Protein AF-A0A920LUT2-F1 (afdb_monomer)

Structure (mmCIF, N/CA/C/O backbone):
data_AF-A0A920LUT2-F1
#
_entry.id   AF-A0A920LUT2-F1
#
loop_
_atom_site.group_PDB
_atom_site.id
_atom_site.type_symbol
_atom_site.label_atom_id
_atom_site.label_alt_id
_atom_site.label_comp_id
_atom_site.label_asym_id
_atom_site.label_entity_id
_atom_site.label_seq_id
_atom_site.pdbx_PDB_ins_code
_atom_site.Cartn_x
_atom_site.Cartn_y
_atom_site.Cartn_z
_atom_site.occupancy
_atom_site.B_iso_or_equiv
_at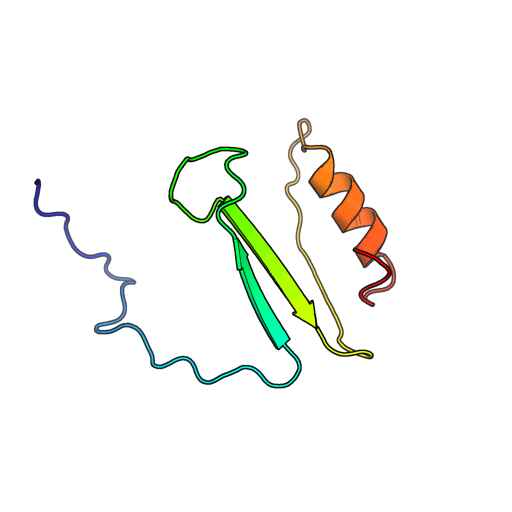om_site.auth_seq_id
_atom_site.auth_comp_id
_atom_site.auth_asym_id
_atom_site.auth_atom_id
_atom_site.pdbx_PDB_model_num
ATOM 1 N N . MET A 1 1 ? -30.028 17.274 4.975 1.00 44.44 1 MET A N 1
ATOM 2 C CA . MET A 1 1 ? -28.590 17.144 4.653 1.00 44.44 1 MET A CA 1
ATOM 3 C C . MET A 1 1 ? -28.130 18.528 4.238 1.00 44.44 1 MET A C 1
ATOM 5 O O . MET A 1 1 ? -28.796 19.105 3.393 1.00 44.44 1 MET A O 1
ATOM 9 N N . ALA A 1 2 ? -27.136 19.110 4.911 1.00 59.06 2 ALA A N 1
ATOM 10 C CA . ALA A 1 2 ? -26.690 20.469 4.603 1.00 59.06 2 ALA A CA 1
ATOM 11 C C . ALA A 1 2 ? -26.035 20.504 3.213 1.00 59.06 2 ALA A C 1
ATOM 13 O O . ALA A 1 2 ? -25.226 19.628 2.906 1.00 59.06 2 ALA A O 1
ATOM 14 N N . GLU A 1 3 ? -26.399 21.487 2.390 1.00 75.75 3 GLU A N 1
ATOM 15 C CA . GLU A 1 3 ? -25.707 21.770 1.132 1.00 75.75 3 GLU A CA 1
ATOM 16 C C . GLU A 1 3 ? -24.269 22.188 1.448 1.00 75.75 3 GLU A C 1
ATOM 18 O O . GLU A 1 3 ? -24.026 23.184 2.129 1.00 75.75 3 GLU A O 1
ATOM 23 N N . LEU A 1 4 ? -23.308 21.380 1.004 1.00 84.00 4 LEU A N 1
ATOM 24 C CA . LEU A 1 4 ? -21.886 21.674 1.136 1.00 84.00 4 LEU A CA 1
ATOM 25 C C . LEU A 1 4 ? -21.430 22.435 -0.109 1.00 84.00 4 LEU A C 1
ATOM 27 O O . LEU A 1 4 ? -21.662 21.982 -1.229 1.00 84.00 4 LEU A O 1
ATOM 31 N N . THR A 1 5 ? -20.752 23.567 0.083 1.00 88.31 5 THR A N 1
ATOM 32 C CA . THR A 1 5 ? -20.115 24.310 -1.009 1.00 88.31 5 THR A CA 1
ATOM 33 C C . THR A 1 5 ? -19.108 23.410 -1.728 1.00 88.31 5 THR A C 1
ATOM 35 O O . THR A 1 5 ? -18.203 22.855 -1.102 1.00 88.31 5 THR A O 1
ATOM 38 N N . LEU A 1 6 ? -19.267 23.259 -3.044 1.00 87.75 6 LEU A N 1
ATOM 39 C CA . LEU A 1 6 ? -18.357 22.484 -3.888 1.00 87.75 6 LEU A CA 1
ATOM 40 C C . LEU A 1 6 ? -16.940 23.079 -3.836 1.00 87.75 6 LEU A C 1
ATOM 42 O O . LEU A 1 6 ? -16.762 24.295 -3.906 1.00 87.75 6 LEU A O 1
ATOM 46 N N . SER A 1 7 ? -15.928 22.217 -3.695 1.00 90.56 7 SER A N 1
ATOM 47 C CA . SER A 1 7 ? -14.525 22.644 -3.656 1.00 90.56 7 SER A CA 1
ATOM 48 C C . SER A 1 7 ? -14.131 23.328 -4.971 1.00 90.56 7 SER A C 1
ATOM 50 O O . SER A 1 7 ? -14.448 22.792 -6.033 1.00 90.56 7 SER A O 1
ATOM 52 N N . PRO A 1 8 ? -13.359 24.430 -4.941 1.00 91.75 8 PRO A N 1
ATOM 53 C CA . PRO A 1 8 ? -12.825 25.046 -6.157 1.00 91.75 8 PRO A CA 1
ATOM 54 C C . PRO A 1 8 ? -11.821 24.145 -6.899 1.00 91.75 8 PRO A C 1
ATOM 56 O O . PRO A 1 8 ? -11.486 24.419 -8.045 1.00 91.75 8 PRO A O 1
ATOM 59 N N . LEU A 1 9 ? -11.332 23.077 -6.253 1.00 90.75 9 LEU A N 1
ATOM 60 C CA . LEU A 1 9 ? -10.466 22.060 -6.859 1.00 90.75 9 LEU A CA 1
ATOM 61 C C . LEU A 1 9 ? -1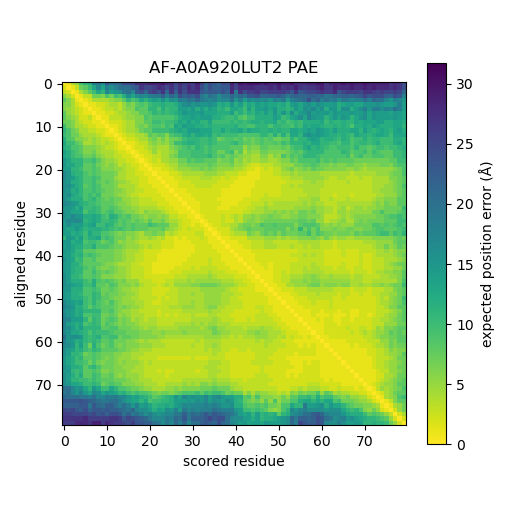1.250 20.858 -7.404 1.00 90.75 9 LEU A C 1
ATOM 63 O O . LEU A 1 9 ? -10.645 19.940 -7.957 1.00 90.75 9 LEU A O 1
ATOM 67 N N . ALA A 1 10 ? -12.571 20.811 -7.202 1.00 90.56 10 ALA A N 1
ATOM 68 C CA . ALA A 1 10 ? -13.377 19.715 -7.710 1.00 90.56 10 ALA A CA 1
ATOM 69 C C . ALA A 1 10 ? -13.473 19.819 -9.241 1.00 90.56 10 ALA A C 1
ATOM 71 O O . ALA A 1 10 ? -13.867 20.868 -9.756 1.00 90.56 10 ALA A O 1
ATOM 72 N N . PRO A 1 11 ? -13.134 18.755 -9.987 1.00 88.62 11 PRO A N 1
ATOM 73 C CA . PRO A 1 11 ? -13.395 18.730 -11.417 1.00 88.62 11 PRO A CA 1
ATOM 74 C C . PRO A 1 11 ? -14.911 18.764 -11.669 1.00 88.62 11 PRO A C 1
ATOM 76 O O . PRO A 1 11 ? -15.692 18.265 -10.858 1.00 88.62 11 PRO A O 1
ATOM 79 N N . ALA A 1 12 ? -15.329 19.326 -12.808 1.00 88.50 12 ALA A N 1
ATOM 80 C CA . ALA A 1 12 ? -16.748 19.439 -13.174 1.00 88.50 12 ALA A CA 1
ATOM 81 C C . ALA A 1 12 ? -17.460 18.075 -13.253 1.00 88.50 12 ALA A C 1
ATOM 83 O O . ALA A 1 12 ? -18.657 17.977 -13.000 1.00 88.50 12 ALA A O 1
ATOM 84 N N . GLN A 1 13 ? -16.707 17.025 -13.580 1.00 88.75 13 GLN A N 1
ATOM 85 C CA . GLN A 1 13 ? -17.146 15.638 -13.546 1.00 88.75 13 GLN A CA 1
ATOM 86 C C . GLN A 1 13 ? -15.974 14.737 -13.164 1.00 88.75 13 GLN A C 1
ATOM 88 O O . GLN A 1 13 ? -14.810 15.092 -13.372 1.00 88.75 13 GLN A O 1
ATOM 93 N N . PHE A 1 14 ? -16.278 13.563 -12.616 1.00 85.94 14 PHE A N 1
ATOM 94 C CA . PHE A 1 14 ? -15.254 12.549 -12.398 1.00 85.94 14 PHE A CA 1
ATOM 95 C C . PHE A 1 14 ? -14.795 12.008 -13.762 1.00 85.94 14 PHE A C 1
ATOM 97 O O . PHE A 1 14 ? -15.648 11.731 -14.605 1.00 85.94 14 PHE A O 1
ATOM 104 N N . PRO A 1 15 ? -13.483 11.902 -14.024 1.00 88.44 15 PRO A N 1
ATOM 105 C CA . PRO A 1 15 ? -13.001 11.410 -15.307 1.00 88.44 15 PRO A CA 1
ATOM 106 C C . PRO A 1 15 ? -13.306 9.918 -15.478 1.00 88.44 15 PRO A C 1
ATOM 108 O O . PRO A 1 15 ? -13.276 9.158 -14.508 1.00 88.44 15 PRO A O 1
ATOM 111 N N . ASP A 1 16 ? -13.516 9.491 -16.722 1.00 88.75 16 ASP A N 1
ATOM 112 C CA . ASP A 1 16 ? -13.501 8.071 -17.066 1.00 88.75 16 ASP A CA 1
ATOM 113 C C . ASP A 1 16 ? -12.078 7.534 -16.886 1.00 88.75 16 ASP A C 1
ATOM 115 O O . ASP A 1 16 ? -11.138 7.964 -17.560 1.00 88.75 16 ASP A O 1
ATOM 119 N N . LEU A 1 17 ? -11.906 6.610 -15.943 1.00 86.00 17 LEU A N 1
ATOM 120 C CA . LEU A 1 17 ? -10.619 5.986 -15.654 1.00 86.00 17 LEU A CA 1
ATOM 121 C C . LEU A 1 17 ? -10.530 4.653 -16.408 1.00 86.00 17 LEU A C 1
ATOM 123 O O . LEU A 1 17 ? -11.193 3.692 -16.004 1.00 86.00 17 LEU A O 1
ATOM 127 N N . PRO A 1 18 ? -9.742 4.557 -17.496 1.00 87.94 18 PRO A N 1
ATOM 128 C CA . PRO A 1 18 ? -9.562 3.289 -18.185 1.00 87.94 18 PRO A CA 1
ATOM 129 C C . PRO A 1 18 ? -8.826 2.285 -17.280 1.00 87.94 18 PRO A C 1
ATOM 131 O O . PRO A 1 18 ? -8.074 2.691 -16.386 1.00 87.94 18 PRO A O 1
ATOM 134 N N . PRO A 1 19 ? -8.985 0.971 -17.519 1.00 87.06 19 PRO A N 1
ATOM 135 C CA . PRO A 1 19 ? -8.183 -0.037 -16.841 1.00 87.06 19 PRO A CA 1
ATOM 136 C C . PRO A 1 19 ? -6.684 0.236 -17.009 1.00 87.06 19 PRO A C 1
ATOM 138 O O . PRO A 1 19 ? -6.202 0.482 -18.116 1.00 87.06 19 PRO A O 1
ATOM 141 N N . LEU A 1 20 ? -5.942 0.167 -15.905 1.00 89.00 20 LEU A N 1
ATOM 142 C CA . LEU A 1 20 ? -4.489 0.297 -15.911 1.00 89.00 20 LEU A CA 1
ATOM 143 C C . LEU A 1 20 ? -3.869 -1.057 -16.263 1.00 89.00 20 LEU A C 1
ATOM 145 O O . LEU A 1 20 ? -4.029 -2.030 -15.525 1.00 89.00 20 LEU A O 1
ATOM 149 N N . ALA A 1 21 ? -3.163 -1.121 -17.392 1.00 90.88 21 ALA A N 1
ATOM 150 C CA . ALA A 1 21 ? -2.456 -2.330 -17.799 1.00 90.88 21 ALA A CA 1
ATOM 151 C C . ALA A 1 21 ? -1.456 -2.763 -16.713 1.00 90.88 21 ALA A C 1
ATOM 153 O O . ALA A 1 21 ? -0.730 -1.938 -16.161 1.00 90.88 21 ALA A O 1
ATOM 154 N N . GLY A 1 22 ? -1.446 -4.059 -16.404 1.00 91.19 22 GLY A N 1
ATOM 155 C CA . GLY A 1 22 ? -0.578 -4.646 -15.385 1.00 91.19 22 GLY A CA 1
ATOM 156 C C . GLY A 1 22 ? -0.979 -4.380 -13.935 1.00 91.19 22 GLY A C 1
ATOM 157 O O . GLY A 1 22 ? -0.237 -4.759 -13.035 1.00 91.19 22 GLY A O 1
ATOM 158 N N . ILE A 1 23 ? -2.143 -3.763 -13.688 1.00 93.06 23 ILE A N 1
ATOM 159 C CA . ILE A 1 23 ? -2.702 -3.575 -12.345 1.00 93.06 23 ILE A CA 1
ATOM 160 C C . ILE A 1 23 ? -4.041 -4.304 -12.228 1.00 93.06 23 ILE A C 1
ATOM 162 O O . ILE A 1 23 ? -4.943 -4.130 -13.046 1.00 93.06 23 ILE A O 1
ATOM 166 N N . LYS A 1 24 ? -4.202 -5.088 -11.160 1.00 93.69 24 LYS A N 1
ATOM 167 C CA . LYS A 1 24 ? -5.473 -5.713 -10.772 1.00 93.69 24 LYS A CA 1
ATOM 168 C C . LYS A 1 24 ? -5.906 -5.174 -9.419 1.00 93.69 24 LYS A C 1
ATOM 170 O O . LYS A 1 24 ? -5.116 -5.136 -8.478 1.00 93.69 24 LYS A O 1
ATOM 175 N N . LEU A 1 25 ? -7.170 -4.778 -9.330 1.00 93.81 25 LEU A N 1
ATOM 176 C CA . LEU A 1 25 ? -7.780 -4.225 -8.126 1.00 93.81 25 LEU A CA 1
ATOM 177 C C . LEU A 1 25 ? -8.862 -5.176 -7.623 1.00 93.81 25 LEU A C 1
ATOM 179 O O . LEU A 1 25 ? -9.657 -5.679 -8.416 1.00 93.81 25 LEU A O 1
ATOM 183 N N . ALA A 1 26 ? -8.904 -5.404 -6.314 1.00 95.25 26 ALA A N 1
ATOM 184 C CA . ALA A 1 26 ? -9.953 -6.188 -5.676 1.00 95.25 26 ALA A CA 1
ATOM 185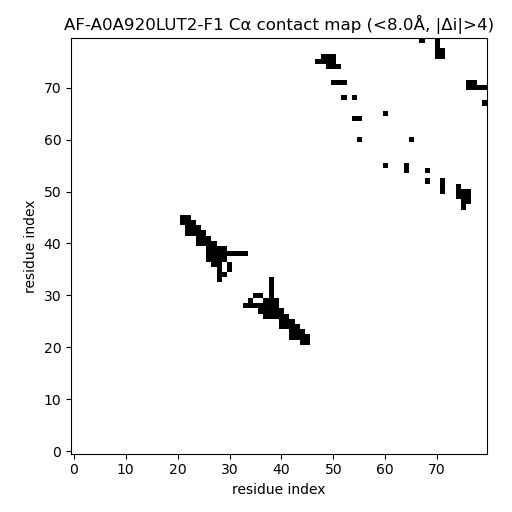 C C . ALA A 1 26 ? -10.341 -5.573 -4.330 1.00 95.25 26 ALA A C 1
ATOM 187 O O . ALA A 1 26 ? -9.490 -5.075 -3.592 1.00 95.25 26 ALA A O 1
ATOM 188 N N . THR A 1 27 ? -11.624 -5.640 -3.996 1.00 96.69 27 THR A N 1
ATOM 189 C CA . THR A 1 27 ? -12.156 -5.259 -2.686 1.00 96.69 27 THR A CA 1
ATOM 190 C C . THR A 1 27 ? -12.932 -6.419 -2.079 1.00 96.69 27 THR A C 1
ATOM 192 O O . THR A 1 27 ? -13.393 -7.314 -2.789 1.00 96.69 27 THR A O 1
ATOM 195 N N . ALA A 1 28 ? -13.039 -6.432 -0.752 1.00 96.38 28 ALA A N 1
ATOM 196 C CA . ALA A 1 28 ? -13.842 -7.418 -0.045 1.00 96.38 28 ALA A CA 1
ATOM 197 C C . ALA A 1 28 ? -14.443 -6.842 1.241 1.00 96.38 28 ALA A C 1
ATOM 199 O O . ALA A 1 28 ? -13.783 -6.112 1.987 1.00 96.38 28 ALA A O 1
ATOM 200 N N . ALA A 1 29 ? -15.682 -7.237 1.533 1.00 97.38 29 ALA A N 1
ATOM 201 C CA . ALA A 1 29 ? -16.338 -7.026 2.817 1.00 97.38 29 ALA A CA 1
ATOM 202 C C . ALA A 1 29 ? -15.961 -8.160 3.785 1.00 97.38 29 ALA A C 1
ATOM 204 O O . ALA A 1 29 ? -16.660 -9.167 3.896 1.00 97.38 29 ALA A O 1
ATOM 205 N N . THR A 1 30 ? -14.836 -8.005 4.484 1.00 96.44 30 THR A N 1
ATOM 206 C CA . THR A 1 30 ? -14.304 -9.018 5.413 1.00 96.44 30 THR A CA 1
ATOM 207 C C . THR A 1 30 ? -15.021 -9.014 6.761 1.00 96.44 30 THR A C 1
ATOM 209 O O . THR A 1 30 ? -15.021 -10.012 7.482 1.00 96.44 30 THR A O 1
ATOM 212 N N . GLY A 1 31 ? -15.663 -7.898 7.118 1.00 95.06 31 GLY A N 1
ATOM 213 C CA . GLY A 1 31 ? -16.324 -7.752 8.408 1.00 95.06 31 GLY A CA 1
ATOM 214 C C . GLY A 1 31 ? -15.366 -7.464 9.561 1.00 95.06 31 GLY A C 1
ATOM 215 O O . GLY A 1 31 ? -15.806 -7.584 10.708 1.00 95.06 31 GLY A O 1
ATOM 216 N N . LEU A 1 32 ? -14.109 -7.108 9.263 1.00 94.62 32 LEU A N 1
ATOM 217 C CA . LEU A 1 32 ? -13.084 -6.697 10.224 1.00 94.62 32 LEU A CA 1
ATOM 218 C C . LEU A 1 32 ? -13.450 -5.365 10.878 1.00 94.62 32 LEU A C 1
ATOM 220 O O . LEU A 1 32 ? -13.300 -5.206 12.088 1.00 94.62 32 LEU A O 1
ATOM 224 N N . LYS A 1 33 ? -13.938 -4.411 10.077 1.00 92.25 33 LYS A N 1
ATOM 225 C CA . LYS A 1 33 ? -14.356 -3.093 10.569 1.00 92.25 33 LYS A CA 1
ATOM 226 C C . LYS A 1 33 ? -15.849 -2.849 10.391 1.00 92.25 33 LYS A C 1
ATOM 228 O O . LYS A 1 33 ? -16.479 -2.308 11.297 1.00 92.25 33 LYS A O 1
ATOM 233 N N . TYR A 1 34 ? -16.418 -3.228 9.246 1.00 94.25 34 TYR A N 1
ATOM 234 C CA . TYR A 1 34 ? -17.810 -2.924 8.901 1.00 94.25 34 TYR 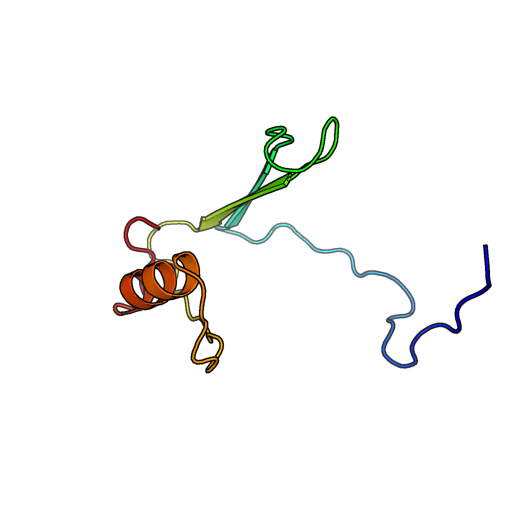A CA 1
ATOM 235 C C . TYR A 1 34 ? -18.538 -4.154 8.359 1.00 94.25 34 TYR A C 1
ATOM 237 O O . TYR A 1 34 ? -17.971 -4.944 7.614 1.00 94.25 34 TYR A O 1
ATOM 245 N N . LYS A 1 35 ? -19.823 -4.313 8.697 1.00 93.56 35 LYS A N 1
ATOM 246 C CA . LYS A 1 35 ? -20.675 -5.366 8.124 1.00 93.56 35 LYS A CA 1
ATOM 247 C C . LYS A 1 35 ? -21.366 -4.850 6.863 1.00 93.56 35 LYS A C 1
ATOM 249 O O . LYS A 1 35 ? -21.907 -3.750 6.874 1.00 93.56 35 LYS A O 1
ATOM 254 N N . GLY A 1 36 ? -21.343 -5.647 5.794 1.00 93.06 36 GLY A N 1
ATOM 255 C CA . GLY A 1 36 ? -22.004 -5.314 4.525 1.00 93.06 36 GLY A CA 1
ATOM 256 C C . GLY A 1 36 ? -21.343 -4.182 3.729 1.00 93.06 36 GLY A C 1
ATOM 257 O O . GLY A 1 36 ? -21.976 -3.623 2.840 1.00 93.06 36 GLY A O 1
ATOM 258 N N . ARG A 1 37 ? -20.092 -3.826 4.049 1.00 96.56 37 ARG A N 1
ATOM 259 C CA . ARG A 1 37 ? -19.307 -2.816 3.334 1.00 96.56 37 ARG A CA 1
ATOM 260 C C . ARG A 1 37 ? -17.879 -3.309 3.150 1.00 96.56 37 ARG A C 1
ATOM 262 O O . ARG A 1 37 ? -17.299 -3.828 4.101 1.00 96.56 37 ARG A O 1
ATOM 269 N N . ASP A 1 38 ? -17.323 -3.073 1.966 1.00 96.94 38 ASP A N 1
ATOM 270 C CA . ASP A 1 38 ? -15.916 -3.344 1.682 1.00 96.94 38 ASP A CA 1
ATOM 271 C C . ASP A 1 38 ? -15.005 -2.624 2.680 1.00 96.94 38 ASP A C 1
ATOM 273 O O . ASP A 1 38 ? -15.092 -1.406 2.884 1.00 96.94 38 ASP A O 1
ATOM 277 N N . ASP A 1 39 ? -14.147 -3.406 3.326 1.00 96.00 39 ASP A N 1
ATOM 278 C CA . ASP A 1 39 ? -13.209 -2.956 4.353 1.00 96.00 39 ASP A CA 1
ATOM 279 C C . ASP A 1 39 ? -11.782 -3.479 4.135 1.00 96.00 39 ASP A C 1
ATOM 281 O O . ASP A 1 39 ? -10.872 -3.083 4.864 1.00 96.00 39 ASP A O 1
ATOM 285 N N . LEU A 1 40 ? -11.577 -4.286 3.091 1.00 95.69 40 LEU A N 1
ATOM 286 C CA . LEU A 1 40 ? -10.275 -4.683 2.575 1.00 95.69 40 LEU A CA 1
ATOM 287 C C . LEU A 1 40 ? -10.140 -4.272 1.108 1.00 95.69 40 LEU A C 1
ATOM 289 O O . LEU A 1 40 ? -11.067 -4.432 0.313 1.00 95.69 40 LEU A O 1
ATOM 293 N N . PHE A 1 41 ? -8.956 -3.780 0.755 1.00 96.00 41 PHE A N 1
ATOM 294 C CA . PHE A 1 41 ? -8.571 -3.434 -0.606 1.00 96.00 41 PHE A CA 1
ATOM 295 C C . PHE A 1 41 ? -7.210 -4.050 -0.925 1.00 96.00 41 PHE A C 1
ATOM 297 O O . PHE A 1 41 ? -6.281 -3.942 -0.123 1.00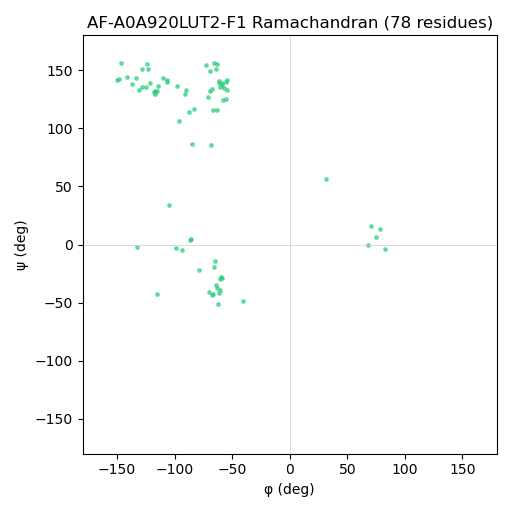 96.00 41 PHE A O 1
ATOM 304 N N . LEU A 1 42 ? -7.109 -4.686 -2.089 1.00 95.38 42 LEU A N 1
ATOM 305 C CA . LEU A 1 42 ? -5.902 -5.318 -2.599 1.00 95.38 42 LEU A CA 1
ATOM 306 C C . LEU A 1 42 ? -5.566 -4.760 -3.983 1.00 95.38 42 LEU A C 1
ATOM 308 O O . LEU A 1 42 ? -6.429 -4.661 -4.860 1.00 95.38 42 LEU A O 1
ATOM 312 N N . ILE A 1 43 ? -4.285 -4.455 -4.171 1.00 93.81 43 ILE A N 1
ATOM 313 C CA . ILE A 1 43 ? -3.691 -4.101 -5.457 1.00 93.81 43 ILE A CA 1
ATOM 314 C C . ILE A 1 43 ? -2.654 -5.165 -5.785 1.00 93.81 43 ILE A C 1
ATOM 316 O O . ILE A 1 43 ? -1.785 -5.449 -4.965 1.00 93.81 43 ILE A O 1
ATOM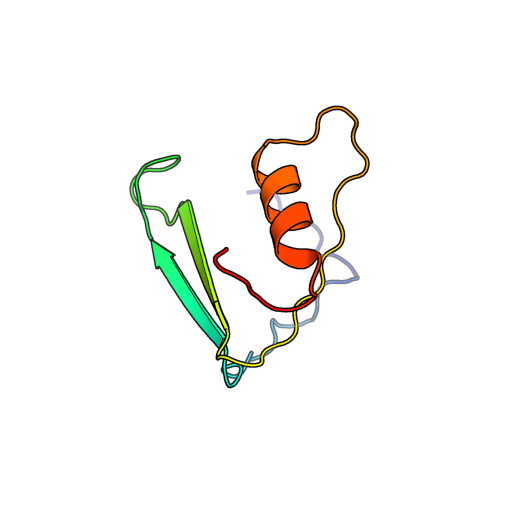 320 N N . MET A 1 44 ? -2.724 -5.719 -6.989 1.00 93.38 44 MET A N 1
ATOM 321 C CA . MET A 1 44 ? -1.672 -6.563 -7.545 1.00 93.38 44 MET A CA 1
ATOM 322 C C . MET A 1 44 ? -1.083 -5.866 -8.763 1.00 93.38 44 MET A C 1
ATOM 324 O O . MET A 1 44 ? -1.831 -5.394 -9.620 1.00 93.38 44 MET A O 1
ATOM 328 N N . ALA A 1 45 ? 0.242 -5.810 -8.821 1.00 92.12 45 ALA A N 1
ATOM 329 C CA . ALA A 1 45 ? 0.988 -5.330 -9.972 1.00 92.12 45 ALA A CA 1
ATOM 330 C C . ALA A 1 45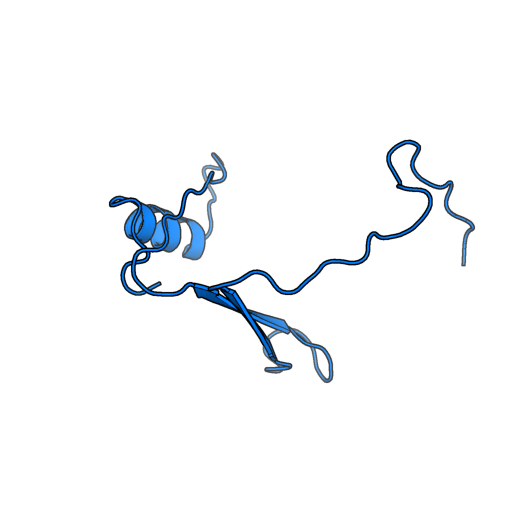 ? 1.707 -6.509 -10.634 1.00 92.12 45 ALA A C 1
ATOM 332 O O . ALA A 1 45 ? 2.176 -7.411 -9.936 1.00 92.12 45 ALA A O 1
ATOM 333 N N . ASP A 1 46 ? 1.784 -6.504 -11.961 1.00 92.62 46 ASP A N 1
ATOM 334 C CA . ASP A 1 46 ? 2.489 -7.537 -12.716 1.00 92.62 46 ASP A CA 1
ATOM 335 C C . ASP A 1 46 ? 3.992 -7.545 -12.386 1.00 92.62 46 ASP A C 1
ATOM 337 O O . ASP A 1 46 ? 4.577 -6.542 -11.956 1.00 92.62 46 ASP A O 1
ATOM 341 N N . GLU A 1 47 ? 4.631 -8.696 -12.592 1.00 88.94 47 GLU A N 1
ATOM 342 C CA . GLU A 1 47 ? 6.067 -8.867 -12.374 1.00 88.94 47 GLU A CA 1
ATOM 343 C C . GLU A 1 47 ? 6.891 -7.835 -13.166 1.00 88.94 47 GLU A C 1
ATOM 345 O O . GLU A 1 47 ? 6.561 -7.474 -14.294 1.00 88.94 47 GLU A O 1
ATOM 350 N N . GLY A 1 48 ? 7.968 -7.328 -12.557 1.00 87.56 48 GLY A N 1
ATOM 351 C CA . GLY A 1 48 ? 8.802 -6.272 -13.142 1.00 87.56 48 GLY A CA 1
ATOM 352 C C . GLY A 1 48 ? 8.269 -4.848 -12.938 1.00 87.56 48 GLY A C 1
ATOM 353 O O . GLY A 1 48 ? 8.962 -3.889 -13.278 1.00 87.56 48 GLY A O 1
ATOM 354 N N . SER A 1 49 ? 7.086 -4.682 -12.335 1.00 89.31 49 SER A N 1
ATOM 355 C CA . SER A 1 49 ? 6.578 -3.363 -11.941 1.00 89.31 49 SER A CA 1
ATOM 356 C C . SER A 1 49 ? 7.503 -2.683 -10.928 1.00 89.31 49 SER A C 1
ATOM 358 O O . SER A 1 49 ? 8.021 -3.314 -10.008 1.00 89.31 49 SER A O 1
ATOM 360 N N . SER A 1 50 ? 7.686 -1.370 -11.071 1.00 89.88 50 SER A N 1
ATOM 361 C CA . SER A 1 50 ? 8.428 -0.545 -10.110 1.00 89.88 50 SER A CA 1
ATOM 362 C C . SER A 1 50 ? 7.468 0.159 -9.158 1.00 89.88 50 SER A C 1
ATOM 364 O O . SER A 1 50 ? 6.456 0.708 -9.596 1.00 89.88 50 SER A O 1
ATOM 366 N N . VAL A 1 51 ? 7.790 0.177 -7.862 1.00 89.88 51 VAL A N 1
ATOM 367 C CA . VAL A 1 51 ? 6.941 0.799 -6.834 1.00 89.88 51 VAL A CA 1
ATOM 368 C C . VAL A 1 51 ? 7.757 1.765 -5.982 1.00 89.88 51 VAL A C 1
ATOM 370 O O . VAL A 1 51 ? 8.857 1.453 -5.532 1.00 89.88 51 VAL A O 1
ATOM 373 N N . ALA A 1 52 ? 7.189 2.941 -5.718 1.00 91.75 52 ALA A N 1
ATOM 374 C CA . ALA A 1 52 ? 7.735 3.935 -4.801 1.00 91.75 52 ALA A CA 1
ATOM 375 C C . ALA A 1 52 ? 6.666 4.363 -3.788 1.00 91.75 52 ALA A C 1
ATOM 377 O O . ALA A 1 52 ? 5.472 4.352 -4.085 1.00 91.75 52 ALA A O 1
ATOM 378 N N . GLY A 1 53 ? 7.093 4.758 -2.589 1.00 91.12 53 GLY A N 1
ATOM 379 C CA . GLY A 1 53 ? 6.190 5.169 -1.519 1.00 91.12 53 GLY A CA 1
ATOM 380 C C . GLY A 1 53 ? 6.819 6.206 -0.599 1.00 91.12 53 GLY A C 1
ATOM 381 O O . GLY A 1 53 ? 8.001 6.130 -0.265 1.00 91.12 53 GLY A O 1
ATOM 382 N N . VAL A 1 54 ? 6.010 7.173 -0.168 1.00 95.88 54 VAL A N 1
ATOM 383 C CA . VAL A 1 54 ? 6.354 8.121 0.897 1.00 95.88 54 VAL A CA 1
ATOM 384 C C . VAL A 1 54 ? 5.577 7.756 2.156 1.00 95.88 54 VAL A C 1
ATOM 386 O O . VAL A 1 54 ? 4.409 7.382 2.099 1.00 95.88 54 VAL A O 1
ATOM 389 N N . PHE A 1 55 ? 6.229 7.851 3.311 1.00 96.19 55 PHE A N 1
ATOM 390 C CA . PHE A 1 55 ? 5.679 7.379 4.580 1.00 96.19 55 PHE A CA 1
ATOM 391 C C . PHE A 1 55 ? 5.640 8.501 5.615 1.00 96.19 55 PHE A C 1
ATOM 393 O O . PHE A 1 55 ? 6.496 9.385 5.615 1.00 96.19 55 PHE A O 1
ATOM 400 N N . THR A 1 56 ? 4.685 8.429 6.546 1.00 96.81 56 THR A N 1
ATOM 401 C CA . THR A 1 56 ? 4.557 9.402 7.645 1.00 96.81 56 THR A CA 1
ATOM 402 C C . THR A 1 56 ? 5.841 9.527 8.470 1.00 96.81 56 THR A C 1
ATOM 404 O O . THR A 1 56 ? 6.473 8.526 8.793 1.00 96.81 56 THR A O 1
ATOM 407 N N . LYS A 1 57 ? 6.216 10.747 8.868 1.00 96.81 57 LYS A N 1
ATOM 408 C CA . LYS A 1 57 ? 7.355 10.996 9.773 1.00 96.81 57 LYS A CA 1
ATOM 409 C C . LYS A 1 57 ? 6.979 10.921 11.261 1.00 96.81 57 LYS A C 1
ATOM 411 O O . LYS A 1 57 ? 7.818 11.218 12.104 1.00 96.81 57 LYS A O 1
ATOM 416 N N . SER A 1 58 ? 5.732 10.565 11.589 1.00 97.56 58 SER A N 1
ATOM 417 C CA . SER A 1 58 ? 5.274 10.479 12.980 1.00 97.56 58 SER A CA 1
ATOM 418 C C . SER A 1 58 ? 6.110 9.490 13.796 1.00 97.56 58 SER A C 1
ATOM 420 O O . SER A 1 58 ? 6.392 8.382 13.335 1.00 97.56 58 SER A O 1
ATOM 422 N N . ALA A 1 59 ? 6.428 9.864 15.037 1.00 96.50 59 ALA A N 1
ATOM 423 C CA . ALA A 1 59 ? 7.060 8.979 16.014 1.00 96.50 59 ALA A CA 1
ATOM 424 C C . ALA A 1 59 ? 6.148 7.811 16.441 1.00 96.50 59 ALA A C 1
ATOM 426 O O . ALA A 1 59 ? 6.635 6.798 16.929 1.00 96.50 59 ALA A O 1
ATOM 427 N N . THR A 1 60 ? 4.834 7.927 16.224 1.00 97.31 60 THR A N 1
ATOM 428 C CA . THR A 1 60 ? 3.819 6.913 16.557 1.00 97.31 60 THR A CA 1
ATOM 429 C C . THR A 1 60 ? 3.317 6.158 15.320 1.00 97.31 60 THR A C 1
ATOM 431 O O . THR A 1 60 ? 2.137 5.824 15.214 1.00 97.31 60 THR A O 1
ATOM 434 N N . ALA A 1 61 ? 4.189 5.926 14.332 1.00 97.69 61 ALA A N 1
ATOM 435 C CA . ALA A 1 61 ? 3.829 5.188 13.123 1.00 97.69 61 ALA A CA 1
ATOM 436 C C . ALA A 1 61 ? 3.329 3.767 13.448 1.00 97.69 61 ALA A C 1
ATOM 438 O O . ALA A 1 61 ? 3.900 3.059 14.274 1.00 97.69 61 ALA A O 1
ATOM 439 N N . ALA A 1 62 ? 2.257 3.345 12.779 1.00 97.25 62 ALA A N 1
ATOM 440 C CA . ALA A 1 62 ? 1.688 2.019 12.976 1.00 97.25 62 ALA A CA 1
ATOM 441 C C . ALA A 1 62 ? 2.569 0.923 12.349 1.00 97.25 62 ALA A C 1
ATOM 443 O O . ALA A 1 62 ? 3.251 1.159 11.349 1.00 97.25 62 ALA A O 1
ATOM 444 N N . ALA A 1 63 ? 2.471 -0.304 12.873 1.00 96.50 63 ALA A N 1
ATOM 445 C CA . ALA A 1 63 ? 3.151 -1.500 12.360 1.00 96.50 63 ALA A CA 1
ATOM 446 C C . ALA A 1 63 ? 3.189 -1.636 10.815 1.00 96.50 63 ALA A C 1
ATOM 448 O O . ALA A 1 63 ? 4.287 -1.827 10.285 1.00 96.50 63 ALA A O 1
ATOM 449 N N . PRO A 1 64 ? 2.079 -1.472 10.056 1.00 94.44 64 PRO A N 1
ATOM 450 C CA . PRO A 1 64 ? 2.108 -1.617 8.595 1.00 94.44 64 PRO A CA 1
ATOM 451 C C . PRO A 1 64 ? 3.043 -0.625 7.892 1.00 94.44 64 PRO A C 1
ATOM 453 O O . PRO A 1 64 ? 3.641 -0.966 6.878 1.00 94.44 64 PRO A O 1
ATOM 456 N N . VAL A 1 65 ? 3.258 0.571 8.451 1.00 96.25 65 VAL A N 1
ATOM 457 C CA . VAL A 1 65 ? 4.201 1.547 7.880 1.00 96.25 65 VAL A CA 1
ATOM 458 C C . VAL A 1 65 ? 5.631 0.997 7.900 1.00 96.25 65 VAL A C 1
ATOM 460 O O . VAL A 1 65 ? 6.403 1.228 6.969 1.00 96.25 65 VAL A O 1
ATOM 463 N N . HIS A 1 66 ? 5.999 0.259 8.948 1.00 94.44 66 HIS A N 1
ATOM 464 C CA . HIS A 1 66 ? 7.319 -0.359 9.054 1.00 94.44 66 HIS A CA 1
ATOM 465 C C . HIS A 1 66 ? 7.493 -1.502 8.051 1.00 94.44 66 HIS A C 1
ATOM 467 O O . HIS A 1 66 ? 8.545 -1.585 7.417 1.00 94.44 66 HIS A O 1
ATOM 473 N N . VAL A 1 67 ? 6.454 -2.322 7.862 1.00 94.12 67 VAL A N 1
ATOM 474 C CA . VAL A 1 67 ? 6.450 -3.414 6.875 1.00 94.12 67 VAL A CA 1
ATOM 475 C C . VAL A 1 67 ? 6.611 -2.857 5.461 1.00 94.12 67 VAL A C 1
ATOM 477 O O . VAL A 1 67 ? 7.543 -3.242 4.759 1.00 94.12 67 VAL A O 1
ATOM 480 N N . SER A 1 68 ? 5.800 -1.869 5.070 1.00 93.19 68 SER A N 1
ATOM 481 C CA . SER A 1 68 ? 5.882 -1.265 3.734 1.00 93.19 68 SER A CA 1
ATOM 482 C C . SER A 1 68 ? 7.237 -0.608 3.455 1.00 93.19 68 SER A C 1
ATOM 484 O O . SER A 1 68 ? 7.776 -0.744 2.360 1.00 93.19 68 SER A O 1
ATOM 486 N N . ARG A 1 69 ? 7.840 0.070 4.443 1.00 93.12 69 ARG A N 1
ATOM 487 C CA . ARG A 1 69 ? 9.201 0.618 4.298 1.00 93.12 69 ARG A CA 1
ATOM 488 C C . ARG A 1 69 ? 10.240 -0.463 4.044 1.00 93.12 69 ARG A C 1
ATOM 490 O O . ARG A 1 69 ? 11.158 -0.237 3.264 1.00 93.12 69 ARG A O 1
ATOM 497 N N . ALA A 1 70 ? 10.138 -1.593 4.742 1.00 91.69 70 ALA A N 1
ATOM 498 C CA . ALA A 1 70 ? 11.067 -2.701 4.574 1.00 91.69 70 ALA A CA 1
ATOM 499 C C . ALA A 1 70 ? 10.916 -3.346 3.189 1.00 91.69 70 ALA A C 1
ATOM 501 O O . ALA A 1 70 ? 11.929 -3.576 2.532 1.00 91.69 70 ALA A O 1
ATOM 502 N N . GLY A 1 71 ? 9.675 -3.553 2.739 1.00 88.62 71 GLY A N 1
ATOM 503 C CA . GLY A 1 7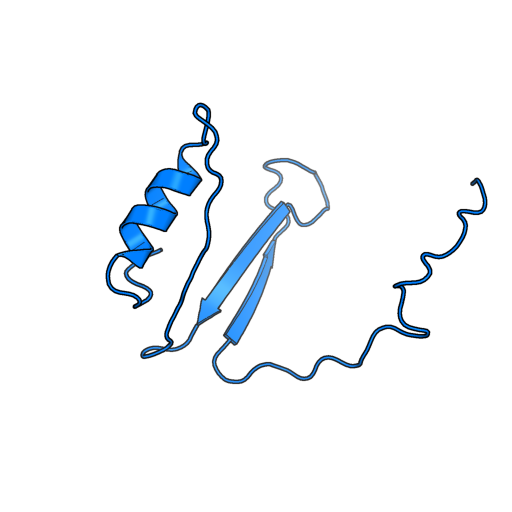1 ? 9.362 -4.127 1.429 1.00 88.62 71 GLY A CA 1
ATOM 504 C C . GLY A 1 71 ? 9.814 -3.268 0.247 1.00 88.62 71 GLY A C 1
ATOM 505 O O . GLY A 1 71 ? 10.282 -3.800 -0.750 1.00 88.62 71 GLY A O 1
ATOM 506 N N . LEU A 1 72 ? 9.771 -1.936 0.370 1.00 89.06 72 LEU A N 1
ATOM 507 C CA . LEU A 1 72 ? 10.175 -1.025 -0.711 1.00 89.06 72 LEU A CA 1
ATOM 508 C C . LEU A 1 72 ? 11.679 -0.707 -0.767 1.00 89.06 72 LEU A C 1
ATOM 510 O O . LEU A 1 72 ? 12.090 0.100 -1.599 1.00 89.06 72 LEU A O 1
ATOM 514 N N . LYS A 1 73 ? 12.529 -1.324 0.068 1.00 82.81 73 LYS A N 1
ATOM 515 C CA . LYS A 1 73 ? 13.981 -1.041 0.063 1.00 82.81 73 LYS A CA 1
ATOM 516 C C . LYS A 1 73 ? 14.662 -1.328 -1.278 1.00 82.81 73 LYS A C 1
ATOM 518 O O . LYS A 1 73 ? 15.670 -0.698 -1.577 1.00 82.81 73 LYS A O 1
ATOM 523 N N . THR A 1 74 ? 14.137 -2.266 -2.063 1.00 77.50 74 THR A N 1
ATOM 524 C CA . THR A 1 74 ? 14.689 -2.654 -3.372 1.00 77.50 74 THR A CA 1
ATOM 525 C C . THR A 1 74 ? 13.960 -2.002 -4.551 1.00 77.50 74 THR A C 1
ATOM 527 O O . THR A 1 74 ? 14.351 -2.228 -5.690 1.00 77.50 74 THR A O 1
ATOM 530 N N . GLY A 1 75 ? 12.899 -1.217 -4.310 1.00 67.25 75 GLY A N 1
ATOM 531 C CA . GLY A 1 75 ? 12.065 -0.609 -5.362 1.00 67.25 75 GLY A CA 1
ATOM 532 C C . GLY A 1 75 ? 11.236 -1.604 -6.189 1.00 67.25 75 GLY A C 1
ATOM 533 O O . GLY A 1 75 ? 10.475 -1.193 -7.066 1.00 67.25 75 GLY A O 1
ATOM 534 N N . MET A 1 76 ? 11.357 -2.900 -5.897 1.00 63.34 76 MET A N 1
ATOM 535 C CA . MET A 1 76 ? 10.590 -3.978 -6.511 1.00 63.34 76 MET A CA 1
ATOM 536 C C . MET A 1 76 ? 9.558 -4.490 -5.502 1.00 63.34 76 MET A C 1
ATOM 538 O O . MET A 1 76 ? 9.886 -4.590 -4.317 1.00 63.34 76 MET A O 1
ATOM 542 N N . PRO A 1 77 ? 8.334 -4.837 -5.931 1.00 60.16 77 PRO A N 1
ATOM 543 C CA . PRO A 1 77 ? 7.334 -5.436 -5.059 1.00 60.16 77 PRO A CA 1
ATOM 544 C C . PRO A 1 77 ? 7.784 -6.849 -4.650 1.00 60.16 77 PRO A C 1
ATOM 546 O O . PRO A 1 77 ? 7.459 -7.844 -5.287 1.00 60.16 77 PRO A O 1
ATOM 549 N N . GLY A 1 78 ? 8.593 -6.940 -3.596 1.00 57.12 78 GLY A N 1
ATOM 550 C CA . GLY A 1 78 ? 8.932 -8.196 -2.940 1.00 57.12 78 GLY A CA 1
ATOM 551 C C . GLY A 1 78 ? 7.894 -8.506 -1.867 1.00 57.12 78 GLY A C 1
ATOM 552 O O . GLY A 1 78 ? 7.809 -7.762 -0.894 1.00 57.12 78 GLY A O 1
ATOM 553 N N . LEU A 1 79 ? 7.127 -9.585 -2.072 1.00 50.16 79 LEU A N 1
ATOM 554 C CA . LEU A 1 79 ? 6.217 -10.243 -1.115 1.00 50.16 79 LEU A CA 1
ATOM 555 C C . LEU A 1 79 ? 5.571 -9.289 -0.079 1.00 50.16 79 LEU A C 1
ATOM 557 O O . LEU A 1 79 ? 5.740 -9.471 1.128 1.00 50.16 79 LEU A O 1
ATOM 561 N N . CYS A 1 80 ? 4.882 -8.250 -0.555 1.00 40.84 80 CYS A N 1
ATOM 562 C CA . CYS A 1 80 ? 4.012 -7.387 0.251 1.00 40.84 80 CYS A CA 1
ATOM 563 C C . CYS A 1 80 ? 2.556 -7.645 -0.121 1.00 40.84 80 CYS A C 1
ATOM 565 O O . CYS A 1 80 ? 2.301 -7.805 -1.335 1.00 40.84 80 CYS A O 1
#

Secondary structure (DSSP, 8-state):
---PPPPTTS-SS----PPPTTEEEEEE--SSS-SSS--EEEEEE-TT----------TT--HHHHHHHHHGGGSS----

Mean predicted aligned error: 7.38 Å

pLDDT: mean 88.36, std 12.12, range [40.84, 97.69]

Radius of gyration: 17.44 Å; Cα contacts (8 Å, |Δi|>4): 69; chains: 1; bounding box: 43×35×35 Å

Foldseek 3Di:
DDDDDDDPPDDPDDDDDDDDPQKDKDWDDPVPPDHPDTDDIDIGGHFPDFDDDDADPDPPDDPVSVVVVVCPPPRGRDPD

Solvent-accessible surface area (backbone atoms only — not comparable to full-atom values): 5601 Å² total; per-residue (Å²): 131,84,88,72,84,78,58,93,84,58,67,98,60,86,76,89,77,75,87,57,84,61,55,48,78,49,73,39,60,75,52,85,83,38,81,96,36,72,71,43,78,48,79,47,69,43,90,89,49,77,52,87,86,88,75,85,85,58,95,81,65,55,72,68,60,57,52,54,56,61,39,45,72,78,35,38,85,50,94,121

Sequenc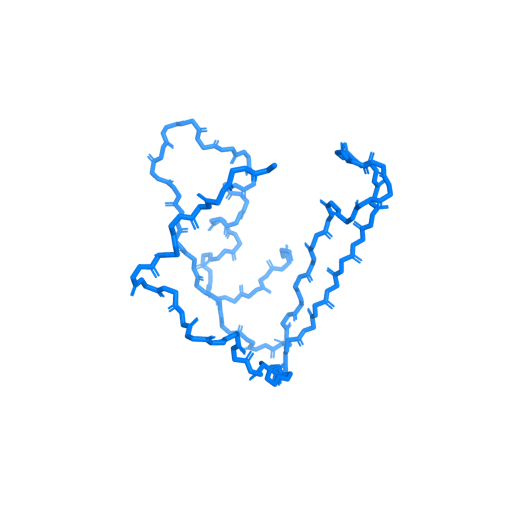e (80 aa):
MAELTLSPLAPAQFPDLPPLAGIKLATAATGLKYKGRDDLFLIMADEGSSVAGVFTKSATAAAPVHVSRAGLKTGMPGLC